Protein AF-A0A0K0E731-F1 (afdb_monomer)

Nearest PDB structures (foldseek):
  6kgq-assembly1_A  TM=8.704E-01  e=3.751E-01  Homo sapiens
  6r1n-assembly1_A-2  TM=6.700E-01  e=9.341E-01  Staphylococcus aureus
  7sqc-assembly1_O1  TM=8.368E-01  e=4.274E+00  Chlamydomonas reinhardtii
  7p3r-assembly1_C  TM=4.321E-01  e=6.102E-01  Vibrio cholerae O1 biovar El Tor str. N16961

Foldseek 3Di:
DPPPPPPPCDPVNVVLVVVVVVLVVVLVVLVVVLVVLVVLLVVLVVVLVVLVVVCVVDVDDDDPVSVVSNVVSVVSNVVSVVVNVVSVVVNVVSVVVVVVSVVD

Radius of gyration: 24.26 Å; Cα contacts (8 Å, |Δi|>4): 41; chains: 1; bounding box: 50×25×79 Å

pLDDT: mean 84.12, std 13.19, range [47.38, 97.75]

Mean predicted aligned error: 11.2 Å

Secondary structure (DSSP, 8-state):
----------HHHHHHHHHHHHHHHHHHHHHHHHHHHHHHHHHHHHHHHHHHHHHHH--SPPPHHHHHHHHHHHHHHHHHHHHHHHHHHHHHHHHHHHHHHHT-

Solvent-accessible surface area (backbone atoms only — not comparable to full-atom values): 5891 Å² total; per-residue (Å²): 131,85,78,76,77,75,73,81,70,49,73,64,54,57,50,50,52,52,50,52,54,51,52,50,52,50,48,52,51,46,50,56,53,42,50,53,43,53,51,52,38,52,52,35,52,50,51,46,51,52,54,54,54,50,55,74,74,41,102,59,83,79,52,73,65,58,52,52,53,45,52,51,33,51,52,49,39,56,52,39,51,55,48,45,52,53,45,52,54,52,49,53,52,52,53,52,53,55,52,58,62,70,78,107

Structure (mmCIF, N/CA/C/O backbone):
data_AF-A0A0K0E731-F1
#
_entry.id   AF-A0A0K0E731-F1
#
loop_
_atom_site.group_PDB
_atom_site.id
_atom_site.type_symbol
_atom_site.label_atom_id
_atom_site.label_alt_id
_atom_site.label_comp_id
_atom_site.label_asym_id
_atom_site.label_entity_id
_atom_site.label_seq_id
_atom_site.pdbx_PDB_ins_code
_atom_site.Cartn_x
_atom_site.Cartn_y
_atom_site.Cartn_z
_atom_site.occupancy
_atom_site.B_iso_or_equiv
_atom_site.auth_seq_id
_atom_site.auth_comp_id
_atom_site.auth_asym_id
_atom_site.auth_atom_id
_atom_site.pdbx_PDB_model_num
ATOM 1 N N . MET A 1 1 ? -8.535 -13.146 52.611 1.00 47.38 1 MET A N 1
ATOM 2 C CA . MET A 1 1 ? -9.315 -13.721 51.493 1.00 47.38 1 MET A CA 1
ATOM 3 C C . MET A 1 1 ? -9.123 -12.833 50.277 1.00 47.38 1 MET A C 1
ATOM 5 O O . MET A 1 1 ? -9.566 -11.693 50.301 1.00 47.38 1 MET A O 1
ATOM 9 N N . ALA A 1 2 ? -8.394 -13.299 49.263 1.00 52.19 2 ALA A N 1
ATOM 10 C CA . ALA A 1 2 ? -8.247 -12.546 48.024 1.00 52.19 2 ALA A CA 1
ATOM 11 C C . ALA A 1 2 ? -9.595 -12.562 47.293 1.00 52.19 2 ALA A C 1
ATOM 13 O O . ALA A 1 2 ? -10.014 -13.596 46.776 1.00 52.19 2 ALA A O 1
ATOM 14 N N . LEU A 1 3 ? -10.300 -11.430 47.296 1.00 48.75 3 LEU A N 1
ATOM 15 C CA . LEU A 1 3 ? -11.432 -11.205 46.407 1.00 48.75 3 LEU A CA 1
ATOM 16 C C . LEU A 1 3 ? -10.881 -11.252 44.983 1.00 48.75 3 LEU A C 1
ATOM 18 O O . LEU A 1 3 ? -10.363 -10.254 44.480 1.00 48.75 3 LEU A O 1
ATOM 22 N N . SER A 1 4 ? -10.947 -12.420 44.341 1.00 53.28 4 SER A N 1
ATOM 23 C CA . SER A 1 4 ? -10.786 -12.484 42.897 1.00 53.28 4 SER A CA 1
ATOM 24 C C . SER A 1 4 ? -11.911 -11.628 42.324 1.00 53.28 4 SER A C 1
ATOM 26 O O . SER A 1 4 ? -13.086 -11.996 42.335 1.00 53.28 4 SER A O 1
ATOM 28 N N . LYS A 1 5 ? -11.579 -10.399 41.923 1.00 49.72 5 LYS A N 1
ATOM 29 C CA . LYS A 1 5 ? -12.464 -9.603 41.086 1.00 49.72 5 LYS A CA 1
ATOM 30 C C . LYS A 1 5 ? -12.569 -10.388 39.789 1.00 49.72 5 LYS A C 1
ATOM 32 O O . LYS A 1 5 ? -11.736 -10.245 38.901 1.00 49.72 5 LYS A O 1
ATOM 37 N N . VAL A 1 6 ? -13.566 -11.263 39.707 1.00 55.66 6 VAL A N 1
ATOM 38 C CA . VAL A 1 6 ? -14.040 -11.795 38.439 1.00 55.66 6 VAL A CA 1
ATOM 39 C C . VAL A 1 6 ? -14.589 -10.577 37.714 1.00 55.66 6 VAL A C 1
ATOM 41 O O . VAL A 1 6 ? -15.739 -10.181 37.904 1.00 55.66 6 VAL A O 1
ATOM 44 N N . TYR A 1 7 ? -13.719 -9.897 36.969 1.00 57.78 7 TYR A N 1
ATOM 45 C CA . TYR A 1 7 ? -14.133 -8.870 36.037 1.00 57.78 7 TYR A CA 1
ATOM 46 C C . TYR A 1 7 ? -15.099 -9.571 35.090 1.00 57.78 7 TYR A C 1
ATOM 48 O O . TYR A 1 7 ? -14.682 -10.396 34.279 1.00 57.78 7 TYR A O 1
ATOM 56 N N . LYS A 1 8 ? -16.401 -9.314 35.252 1.00 57.19 8 LYS A N 1
ATOM 57 C CA . LYS A 1 8 ? -17.416 -9.740 34.293 1.00 57.19 8 LYS A CA 1
ATOM 58 C C . LYS A 1 8 ? -17.097 -9.019 32.989 1.00 57.19 8 LYS A C 1
ATOM 60 O O . LYS A 1 8 ? -17.564 -7.909 32.754 1.00 57.19 8 LYS A O 1
ATOM 65 N N . THR A 1 9 ? -16.244 -9.613 32.166 1.00 64.50 9 THR A N 1
ATOM 66 C CA . THR A 1 9 ? -16.057 -9.164 30.798 1.00 64.50 9 THR A CA 1
ATOM 67 C C . THR A 1 9 ? -17.360 -9.478 30.081 1.00 64.50 9 THR A C 1
ATOM 69 O O . THR A 1 9 ? -17.806 -10.624 30.026 1.00 64.50 9 THR A O 1
ATOM 72 N N . SER A 1 10 ? -18.045 -8.447 29.592 1.00 75.00 10 SER A N 1
ATOM 73 C CA . SER A 1 10 ? -19.202 -8.689 28.738 1.00 75.00 10 SER A CA 1
ATOM 74 C C . SER A 1 10 ? -18.713 -9.392 27.462 1.00 75.00 10 SER A C 1
ATOM 76 O O . SER A 1 10 ? -17.611 -9.092 26.986 1.00 75.00 10 SER A O 1
ATOM 78 N N . PRO A 1 11 ? -19.500 -10.299 26.858 1.00 77.56 11 PRO A N 1
ATOM 79 C CA . PRO A 1 11 ? -19.179 -10.864 25.545 1.00 77.56 11 PRO A CA 1
ATOM 80 C C . PRO A 1 11 ? -18.834 -9.781 24.5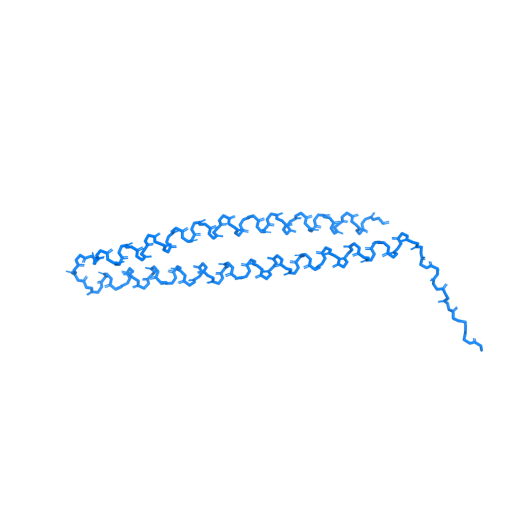08 1.00 77.56 11 PRO A C 1
ATOM 82 O O . PRO A 1 11 ? -17.966 -9.978 23.658 1.00 77.56 11 PRO A O 1
ATOM 85 N N . ASN A 1 12 ? -19.441 -8.596 24.647 1.00 81.88 12 ASN A N 1
ATOM 86 C CA . ASN A 1 12 ? -19.157 -7.414 23.838 1.00 81.88 12 ASN A CA 1
ATOM 87 C C . ASN A 1 12 ? -17.725 -6.895 24.030 1.00 81.88 12 ASN A C 1
ATOM 89 O O . ASN A 1 12 ? -17.066 -6.572 23.046 1.00 81.88 12 ASN A O 1
ATOM 93 N N . PHE A 1 13 ? -17.215 -6.847 25.264 1.00 84.75 13 PHE A N 1
ATOM 94 C CA . PHE A 1 13 ? -15.836 -6.432 25.538 1.00 84.75 13 PHE A CA 1
ATOM 95 C C . PHE A 1 13 ? -14.820 -7.402 24.924 1.00 84.75 13 PHE A C 1
ATOM 97 O O . PHE A 1 13 ? -13.884 -6.976 24.251 1.00 84.75 13 PHE A O 1
ATOM 104 N N . VAL A 1 14 ? -15.038 -8.714 25.079 1.00 88.06 14 VAL A N 1
ATOM 105 C CA . VAL A 1 14 ? -14.161 -9.736 24.480 1.00 88.06 14 VAL A CA 1
ATOM 106 C C . VAL A 1 14 ? -14.189 -9.655 22.95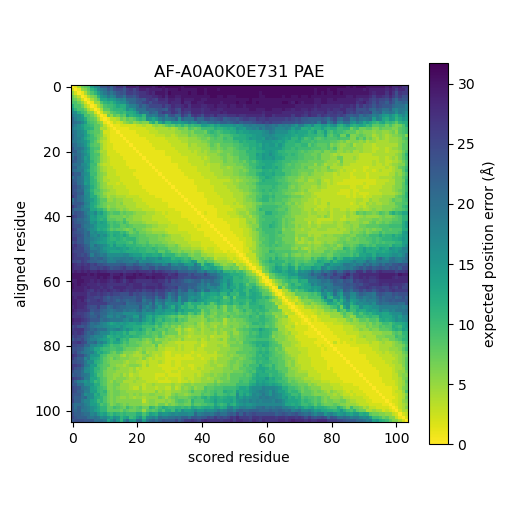1 1.00 88.06 14 VAL A C 1
ATOM 108 O O . VAL A 1 14 ? -13.139 -9.744 22.313 1.00 88.06 14 VAL A O 1
ATOM 111 N N . LYS A 1 15 ? -15.370 -9.449 22.352 1.00 88.94 15 LYS A N 1
ATOM 112 C CA . LYS A 1 15 ? -15.515 -9.258 20.902 1.00 88.94 15 LYS A CA 1
ATOM 113 C C . LYS A 1 15 ? -14.756 -8.015 20.417 1.00 88.94 15 LYS A C 1
ATOM 115 O O . LYS A 1 15 ? -13.990 -8.137 19.466 1.00 88.94 15 LYS A O 1
ATOM 120 N N . LYS A 1 16 ? -14.885 -6.875 21.111 1.00 86.94 16 LYS A N 1
ATOM 121 C CA . LYS A 1 16 ? -14.143 -5.635 20.808 1.00 86.94 16 LYS A CA 1
ATOM 122 C C . LYS A 1 16 ? -12.627 -5.839 20.875 1.00 86.94 16 LYS A C 1
ATOM 124 O O . LYS A 1 16 ? -11.918 -5.415 19.971 1.00 86.94 16 LYS A O 1
ATOM 129 N N . ILE A 1 17 ? -12.119 -6.523 21.905 1.00 89.19 17 ILE A N 1
ATOM 130 C CA . ILE A 1 17 ? -10.681 -6.829 22.008 1.00 89.19 17 ILE A CA 1
ATOM 131 C C . ILE A 1 17 ? -10.212 -7.655 20.808 1.00 89.19 17 ILE A C 1
ATOM 133 O O . ILE A 1 17 ? -9.184 -7.338 20.215 1.00 89.19 17 ILE A O 1
ATOM 137 N N . LYS A 1 18 ? -10.957 -8.701 20.429 1.00 91.44 18 LYS A N 1
ATOM 138 C CA . LYS A 1 18 ? -10.604 -9.531 19.268 1.00 91.44 18 LYS A CA 1
ATOM 139 C C . LYS A 1 18 ? -10.564 -8.712 17.978 1.00 91.44 18 LYS A C 1
ATOM 141 O O . LYS A 1 18 ? -9.631 -8.868 17.199 1.00 91.44 18 LYS A O 1
ATOM 146 N N . GLU A 1 19 ? -11.538 -7.831 17.777 1.00 91.19 19 GLU A N 1
ATOM 147 C CA . GLU A 1 19 ? -11.598 -6.945 16.613 1.00 91.19 19 GLU A CA 1
ATOM 148 C C . GLU A 1 19 ? -10.421 -5.959 16.575 1.00 91.19 19 GLU A C 1
ATOM 150 O O . GLU A 1 19 ? -9.759 -5.839 15.547 1.00 91.19 19 GLU A O 1
ATOM 155 N N . LEU A 1 20 ? -10.083 -5.335 17.709 1.00 92.19 20 LEU A N 1
ATOM 156 C CA . LEU A 1 20 ? -8.914 -4.458 17.826 1.00 92.19 20 LEU A CA 1
ATOM 157 C C . LEU A 1 20 ? -7.608 -5.195 17.505 1.00 92.19 20 LEU A C 1
ATOM 159 O O . LEU A 1 20 ? -6.770 -4.662 16.785 1.00 92.19 20 LEU A O 1
ATOM 163 N N . ILE A 1 21 ? -7.441 -6.426 17.999 1.00 93.50 21 ILE A N 1
ATOM 164 C CA . ILE A 1 21 ? -6.258 -7.249 17.706 1.00 93.50 21 ILE A CA 1
ATOM 165 C C . ILE A 1 21 ? -6.169 -7.568 16.209 1.00 93.50 21 ILE A C 1
ATOM 167 O O . ILE A 1 21 ? -5.077 -7.532 15.645 1.00 93.50 21 ILE A O 1
ATOM 171 N N . LEU A 1 22 ? -7.290 -7.896 15.560 1.00 94.81 22 LEU A N 1
ATOM 172 C CA . LEU A 1 22 ? -7.316 -8.187 14.125 1.00 94.81 22 LEU A CA 1
ATOM 173 C C . LEU A 1 22 ? -6.953 -6.952 13.294 1.00 94.81 22 LEU A C 1
ATOM 175 O O . LEU A 1 22 ? -6.083 -7.048 12.431 1.00 94.81 22 LEU A O 1
ATOM 179 N N . LEU A 1 23 ? -7.549 -5.798 13.599 1.00 94.62 23 LEU A N 1
ATOM 180 C CA . LEU A 1 23 ? -7.242 -4.535 12.923 1.00 94.62 23 LEU A CA 1
ATOM 181 C C . LEU A 1 23 ? -5.785 -4.117 13.116 1.00 94.62 23 LEU A C 1
ATOM 183 O O . LEU A 1 23 ? -5.157 -3.629 12.182 1.00 94.62 23 LEU A O 1
ATOM 187 N N . GLU A 1 24 ? -5.229 -4.321 14.308 1.00 94.62 24 GLU A N 1
ATOM 188 C CA . GLU A 1 24 ? -3.833 -3.997 14.595 1.00 94.62 24 GLU A CA 1
ATOM 189 C C . GLU A 1 24 ? -2.863 -4.913 13.835 1.00 94.62 24 GLU A C 1
ATOM 191 O O . GLU A 1 24 ? -1.868 -4.445 13.281 1.00 94.62 24 GLU A O 1
ATOM 196 N N . LYS A 1 25 ? -3.180 -6.210 13.732 1.00 95.94 25 LYS A N 1
ATOM 197 C CA . LYS A 1 25 ? -2.415 -7.148 12.897 1.00 95.94 25 LYS A CA 1
ATOM 198 C C . LYS A 1 25 ? -2.468 -6.763 11.422 1.00 95.94 25 LYS A C 1
ATOM 200 O O . LYS A 1 25 ? -1.432 -6.770 10.761 1.00 95.94 25 LYS A O 1
ATOM 205 N N . GLU A 1 26 ? -3.647 -6.408 10.915 1.00 96.12 26 GLU A N 1
ATOM 206 C CA . GLU A 1 26 ? -3.795 -5.936 9.537 1.00 96.12 26 GLU A CA 1
ATOM 207 C C . GLU A 1 26 ? -3.005 -4.638 9.313 1.00 96.12 26 GLU A C 1
ATOM 209 O O . GLU A 1 26 ? -2.247 -4.544 8.350 1.00 96.12 26 GLU A O 1
ATOM 214 N N . ARG A 1 27 ? -3.094 -3.673 10.239 1.00 95.56 27 ARG A N 1
ATOM 215 C CA . ARG A 1 27 ? -2.326 -2.420 10.205 1.00 95.56 27 ARG A CA 1
ATOM 216 C C . ARG A 1 27 ? -0.830 -2.686 10.080 1.00 95.56 27 ARG A C 1
ATOM 218 O O . ARG A 1 27 ? -0.190 -2.110 9.207 1.00 95.56 27 ARG A O 1
ATOM 225 N N . GLN A 1 28 ? -0.281 -3.557 10.926 1.00 97.12 28 GLN A N 1
ATOM 226 C CA . GLN A 1 28 ? 1.143 -3.877 10.890 1.00 97.12 28 GLN A CA 1
ATOM 227 C C . GLN A 1 28 ? 1.529 -4.601 9.596 1.00 97.12 28 GLN A C 1
ATOM 229 O O . GLN A 1 28 ? 2.569 -4.296 9.019 1.00 97.12 28 GLN A O 1
ATOM 234 N N . SER A 1 29 ? 0.684 -5.512 9.106 1.00 97.75 29 SER A N 1
ATOM 235 C CA . SER A 1 29 ? 0.909 -6.189 7.825 1.00 97.75 29 SER A CA 1
ATOM 236 C C . SER A 1 29 ? 0.993 -5.197 6.665 1.00 97.75 29 SER A C 1
ATOM 238 O O . SER A 1 29 ? 1.884 -5.317 5.831 1.00 97.75 29 SER A O 1
ATOM 240 N N . LEU A 1 30 ? 0.099 -4.206 6.623 1.00 97.69 30 LEU A N 1
ATOM 241 C CA . LEU A 1 30 ? 0.103 -3.174 5.585 1.00 97.69 30 LEU A CA 1
ATOM 242 C C . LEU A 1 30 ? 1.307 -2.243 5.675 1.00 97.69 30 LEU A C 1
ATOM 244 O O . LEU A 1 30 ? 1.823 -1.837 4.641 1.00 97.69 30 LEU A O 1
ATOM 248 N N . ILE A 1 31 ? 1.749 -1.903 6.889 1.00 97.38 31 ILE A N 1
ATOM 249 C CA . ILE A 1 31 ? 2.975 -1.121 7.092 1.00 97.38 31 ILE A CA 1
ATOM 250 C C . ILE A 1 31 ? 4.177 -1.898 6.554 1.00 97.38 31 ILE A C 1
ATOM 252 O O . ILE A 1 31 ? 4.935 -1.355 5.761 1.00 97.38 31 ILE A O 1
ATOM 256 N N . ASN A 1 32 ? 4.300 -3.181 6.903 1.00 97.56 32 ASN A N 1
ATOM 257 C CA . ASN A 1 32 ? 5.394 -4.019 6.417 1.00 97.56 32 ASN A CA 1
ATOM 258 C C . ASN A 1 32 ? 5.385 -4.133 4.882 1.00 97.56 32 ASN A C 1
ATOM 260 O O . ASN A 1 32 ? 6.434 -4.053 4.252 1.00 97.56 32 ASN A O 1
ATOM 264 N N . GLU A 1 33 ? 4.206 -4.312 4.276 1.00 96.81 33 GLU A N 1
ATOM 265 C CA . GLU A 1 33 ? 4.063 -4.351 2.816 1.00 96.81 33 GLU A CA 1
ATOM 266 C C . GLU A 1 33 ? 4.469 -3.011 2.186 1.00 96.81 33 GLU A C 1
ATOM 268 O O . GLU A 1 33 ? 5.233 -2.988 1.223 1.00 96.81 33 GLU A O 1
ATOM 273 N N . LEU A 1 34 ? 4.022 -1.889 2.760 1.00 97.31 34 LEU A N 1
ATOM 274 C CA . LEU A 1 34 ? 4.370 -0.550 2.288 1.00 97.31 34 LEU A CA 1
ATOM 275 C C . LEU A 1 34 ? 5.880 -0.298 2.361 1.00 97.31 34 LEU A C 1
ATOM 277 O O . LEU A 1 34 ? 6.455 0.202 1.397 1.00 97.31 34 LEU A O 1
ATOM 281 N N . ASP A 1 35 ? 6.528 -0.681 3.460 1.00 96.31 35 ASP A N 1
ATOM 282 C CA . ASP A 1 35 ? 7.973 -0.531 3.635 1.00 96.31 35 ASP A CA 1
ATOM 283 C C . ASP A 1 35 ? 8.755 -1.309 2.566 1.00 96.31 35 ASP A C 1
ATOM 285 O O . ASP A 1 35 ? 9.704 -0.774 1.992 1.00 96.31 35 ASP A O 1
ATOM 289 N N . ILE A 1 36 ? 8.326 -2.532 2.229 1.00 94.38 36 ILE A N 1
ATOM 290 C CA . ILE A 1 36 ? 8.935 -3.333 1.153 1.00 94.38 36 ILE A CA 1
ATOM 291 C C . ILE A 1 36 ? 8.853 -2.593 -0.186 1.00 94.38 36 ILE A C 1
ATOM 293 O O . ILE A 1 36 ? 9.859 -2.489 -0.894 1.00 94.38 36 ILE A O 1
ATOM 297 N N . TYR A 1 37 ? 7.683 -2.045 -0.529 1.00 93.25 37 TYR A N 1
ATOM 298 C CA . TYR A 1 37 ? 7.526 -1.281 -1.766 1.00 93.25 37 TYR A CA 1
ATOM 299 C C . TYR A 1 37 ? 8.375 -0.010 -1.763 1.00 93.25 37 TYR A C 1
ATOM 301 O O . TYR A 1 37 ? 9.026 0.277 -2.763 1.00 93.25 37 TYR A O 1
ATOM 309 N N . LEU A 1 38 ? 8.437 0.731 -0.655 1.00 94.69 38 LEU A N 1
ATOM 310 C CA . LEU A 1 38 ? 9.260 1.939 -0.554 1.00 94.69 38 LEU A CA 1
ATOM 311 C C . LEU A 1 38 ? 10.759 1.641 -0.692 1.00 94.69 38 LEU A C 1
ATOM 313 O O . LEU A 1 38 ? 11.472 2.404 -1.346 1.00 94.69 38 LEU A O 1
ATOM 317 N N . ILE A 1 39 ? 11.237 0.531 -0.124 1.00 94.12 39 ILE A N 1
ATOM 318 C CA . ILE A 1 39 ? 12.621 0.072 -0.296 1.00 94.12 39 ILE A CA 1
ATOM 319 C C . ILE A 1 39 ? 12.883 -0.273 -1.763 1.00 94.12 39 ILE A C 1
ATOM 321 O O . ILE A 1 39 ? 13.833 0.247 -2.347 1.00 94.12 39 ILE A O 1
ATOM 325 N N . GLY A 1 40 ? 12.009 -1.074 -2.382 1.00 90.75 40 GLY A N 1
ATOM 326 C CA . GLY A 1 40 ? 12.137 -1.431 -3.794 1.00 90.75 40 GLY A CA 1
ATOM 327 C C . GLY A 1 40 ? 12.139 -0.201 -4.705 1.00 90.75 40 GLY A C 1
ATOM 328 O O . GLY A 1 40 ? 12.985 -0.079 -5.586 1.00 90.75 40 GLY A O 1
ATOM 329 N N . LEU A 1 41 ? 11.235 0.754 -4.462 1.00 92.88 41 LEU A N 1
ATOM 330 C CA . LEU A 1 41 ? 11.167 2.019 -5.198 1.00 92.88 41 LEU A CA 1
ATOM 331 C C . LEU A 1 41 ? 12.466 2.815 -5.077 1.00 92.88 41 LEU A C 1
ATOM 333 O O . LEU A 1 41 ? 12.993 3.298 -6.080 1.00 92.88 41 LEU A O 1
ATOM 337 N N . LYS A 1 42 ? 12.999 2.932 -3.857 1.00 91.62 42 LYS A N 1
ATOM 338 C CA . LYS A 1 42 ? 14.271 3.610 -3.602 1.00 91.62 42 LYS A CA 1
ATOM 339 C C . LYS A 1 42 ? 15.412 2.958 -4.385 1.00 91.62 42 LYS A C 1
ATOM 341 O O . LYS A 1 42 ? 16.218 3.673 -4.980 1.00 91.62 42 LYS A O 1
ATOM 346 N N . ASP A 1 43 ? 15.470 1.630 -4.406 1.00 90.19 43 ASP A N 1
ATOM 347 C CA . ASP A 1 43 ? 16.508 0.884 -5.117 1.00 90.19 43 ASP A CA 1
ATOM 348 C C . ASP A 1 43 ? 16.402 1.044 -6.636 1.00 90.19 43 ASP A C 1
ATOM 350 O O . ASP A 1 43 ? 17.406 1.342 -7.286 1.00 90.19 43 ASP A O 1
ATOM 354 N N . SER A 1 44 ? 15.194 0.957 -7.198 1.00 87.81 44 SER A N 1
ATOM 355 C CA . SER A 1 44 ? 14.963 1.202 -8.626 1.00 87.81 44 SER A CA 1
ATOM 356 C C . SER A 1 44 ? 15.308 2.631 -9.036 1.00 87.81 44 SER A C 1
ATOM 358 O O . SER A 1 44 ? 15.953 2.840 -10.062 1.00 87.81 44 SER A O 1
ATOM 360 N N . MET A 1 45 ? 14.932 3.631 -8.232 1.00 87.50 45 MET A N 1
ATOM 361 C CA . MET A 1 45 ? 15.283 5.026 -8.508 1.00 87.50 45 MET A CA 1
ATOM 362 C C . MET A 1 45 ? 16.793 5.258 -8.438 1.00 87.50 45 MET A C 1
ATOM 364 O O . MET A 1 45 ? 17.336 5.948 -9.299 1.00 87.50 45 MET A O 1
ATOM 368 N N . ARG A 1 46 ? 17.484 4.659 -7.460 1.00 88.31 46 ARG A N 1
ATOM 369 C CA . ARG A 1 46 ? 18.950 4.709 -7.381 1.00 88.31 46 ARG A CA 1
ATOM 370 C C . ARG A 1 46 ? 19.587 4.139 -8.647 1.00 88.31 46 ARG A C 1
ATOM 372 O O . ARG A 1 46 ? 20.452 4.796 -9.213 1.00 88.31 46 ARG A O 1
ATOM 379 N N . HIS A 1 47 ? 19.125 2.984 -9.121 1.00 84.81 47 HIS A N 1
ATOM 380 C CA . HIS A 1 47 ? 19.664 2.377 -10.335 1.00 84.81 47 HIS A CA 1
ATOM 381 C C . HIS A 1 47 ? 19.444 3.254 -11.577 1.00 84.81 47 HIS A C 1
ATOM 383 O O . HIS A 1 47 ? 20.343 3.410 -12.397 1.00 84.81 47 HIS A O 1
ATOM 389 N N . VAL A 1 48 ? 18.277 3.897 -11.703 1.00 85.62 48 VAL A N 1
ATOM 390 C CA . VAL A 1 48 ? 18.032 4.863 -12.789 1.00 85.62 48 VAL A CA 1
ATOM 391 C C . VAL A 1 48 ? 19.000 6.044 -12.706 1.00 85.62 48 VAL A C 1
ATOM 393 O O . VAL A 1 48 ? 19.544 6.449 -13.728 1.00 85.62 48 VAL A O 1
ATOM 396 N N . VAL A 1 49 ? 19.252 6.582 -11.509 1.00 86.12 49 VAL A N 1
ATOM 397 C CA . VAL A 1 49 ? 20.221 7.674 -11.318 1.00 86.12 49 VAL A CA 1
ATOM 398 C C . VAL A 1 49 ? 21.643 7.232 -11.672 1.00 86.12 49 VAL A C 1
ATOM 400 O O . VAL A 1 49 ? 22.355 7.985 -12.328 1.00 86.12 49 VAL A O 1
ATOM 403 N N . GLU A 1 50 ? 22.051 6.022 -11.286 1.00 86.06 50 GLU A N 1
ATOM 404 C CA . GLU A 1 50 ? 23.357 5.449 -11.641 1.00 86.06 50 GLU A CA 1
ATOM 405 C C . GLU A 1 50 ? 23.513 5.303 -13.161 1.00 86.06 50 GLU A C 1
ATOM 407 O O . GLU A 1 50 ? 24.521 5.742 -13.714 1.00 86.06 50 GLU A O 1
ATOM 412 N N . LEU A 1 51 ? 22.492 4.781 -13.850 1.00 82.69 51 LEU A N 1
ATOM 413 C CA . LEU A 1 51 ? 22.481 4.680 -15.313 1.00 82.69 51 LEU A CA 1
ATOM 414 C C . LEU A 1 51 ? 22.564 6.054 -15.991 1.00 82.69 51 LEU A C 1
ATOM 416 O O . LEU A 1 51 ? 23.260 6.213 -16.990 1.00 82.69 51 LEU A O 1
ATOM 420 N N . GLU A 1 52 ? 21.856 7.062 -15.479 1.00 81.31 52 GLU A N 1
ATOM 421 C CA . GLU A 1 52 ? 21.925 8.418 -16.036 1.00 81.31 52 GLU A CA 1
ATOM 422 C C . GLU A 1 52 ? 23.278 9.092 -15.755 1.00 81.31 52 GLU A C 1
ATOM 424 O O . GLU A 1 52 ? 23.798 9.801 -16.616 1.00 81.31 52 GLU A O 1
ATOM 429 N N . ALA A 1 53 ? 23.889 8.840 -14.594 1.00 83.75 53 ALA A N 1
ATOM 430 C CA . ALA A 1 53 ? 25.220 9.344 -14.267 1.00 83.75 53 ALA A CA 1
ATOM 431 C C . ALA A 1 53 ? 26.312 8.720 -15.151 1.00 83.75 53 ALA A C 1
ATOM 433 O O . ALA A 1 53 ? 27.224 9.428 -15.579 1.00 83.75 53 ALA A O 1
ATOM 434 N N . GLU A 1 54 ? 26.217 7.425 -15.461 1.00 78.81 54 GLU A N 1
ATOM 435 C CA . GLU A 1 54 ? 27.174 6.753 -16.345 1.00 78.81 54 GLU A CA 1
ATOM 436 C C . GLU A 1 54 ? 27.086 7.288 -17.783 1.00 78.81 54 GLU A C 1
ATOM 438 O O . GLU A 1 54 ? 28.108 7.608 -18.393 1.00 78.81 54 GLU A O 1
ATOM 443 N N . LYS A 1 55 ? 25.869 7.543 -18.285 1.00 72.56 55 LYS A N 1
ATOM 444 C CA . LYS A 1 55 ? 25.663 8.204 -19.588 1.00 72.56 55 LYS A CA 1
ATOM 445 C C . LYS A 1 55 ? 26.287 9.597 -19.671 1.00 72.56 55 LYS A C 1
ATOM 447 O O . LYS A 1 55 ? 26.689 10.014 -20.751 1.00 72.56 55 LYS A O 1
ATOM 452 N N . MET A 1 56 ? 26.381 10.333 -18.560 1.00 73.00 56 MET A N 1
ATOM 453 C CA . MET A 1 56 ? 27.074 11.630 -18.545 1.00 73.00 56 MET A CA 1
ATOM 454 C C . MET A 1 56 ? 28.601 11.496 -18.645 1.00 73.00 56 MET A C 1
ATOM 456 O O . MET A 1 56 ? 29.266 12.450 -19.045 1.00 73.00 56 MET A O 1
ATOM 460 N N . ARG A 1 57 ? 29.174 10.346 -18.270 1.00 73.12 57 ARG A N 1
ATOM 461 C CA . ARG A 1 57 ? 30.627 10.099 -18.306 1.00 73.12 57 ARG A CA 1
ATOM 462 C C . ARG A 1 57 ? 31.099 9.556 -19.648 1.00 73.12 57 ARG A C 1
ATOM 464 O O . ARG A 1 57 ? 32.244 9.781 -20.033 1.00 73.12 57 ARG A O 1
ATOM 471 N N . VAL A 1 58 ? 30.225 8.846 -20.352 1.00 69.88 58 VAL A N 1
ATOM 472 C CA . VAL A 1 58 ? 30.560 8.081 -21.548 1.00 69.88 58 VAL A CA 1
ATOM 473 C C . VAL A 1 58 ? 29.778 8.655 -22.733 1.00 69.88 58 VAL A C 1
ATOM 475 O O . VAL A 1 58 ? 28.564 8.513 -22.809 1.00 69.88 58 VAL A O 1
ATOM 478 N N . CYS A 1 59 ? 30.461 9.302 -23.686 1.00 64.25 59 CYS A N 1
ATOM 479 C CA . CYS A 1 59 ? 29.839 9.845 -24.906 1.00 64.25 59 CYS A CA 1
ATOM 480 C C . CYS A 1 59 ? 29.567 8.735 -25.945 1.00 64.25 59 CYS A C 1
ATOM 482 O O . CYS A 1 59 ? 29.987 8.820 -27.097 1.00 64.25 59 CYS A O 1
ATOM 484 N N . TRP A 1 60 ? 28.910 7.656 -25.519 1.00 64.19 60 TRP A N 1
ATOM 485 C CA . TRP A 1 60 ? 28.419 6.595 -26.392 1.00 64.19 60 TRP A CA 1
ATOM 486 C C . TRP A 1 60 ? 26.893 6.529 -26.278 1.00 64.19 60 TRP A C 1
ATOM 488 O O . TRP A 1 60 ? 26.349 6.741 -25.193 1.00 64.19 60 TRP A O 1
ATOM 498 N N . PRO A 1 61 ? 26.167 6.272 -27.381 1.00 66.31 61 PRO A N 1
ATOM 499 C CA . PRO A 1 61 ? 24.733 6.041 -27.298 1.00 66.31 61 PRO A CA 1
ATOM 500 C C . PRO A 1 61 ? 24.459 4.878 -26.331 1.00 66.31 61 PRO A C 1
ATOM 502 O O . PRO A 1 61 ? 25.188 3.885 -26.374 1.00 66.31 61 PRO A O 1
ATOM 505 N N . PRO A 1 62 ? 23.413 4.969 -25.489 1.00 65.25 62 PRO A N 1
ATOM 506 C CA . PRO A 1 62 ? 23.112 3.919 -24.527 1.00 65.25 62 PRO A CA 1
ATOM 507 C C . PRO A 1 62 ? 22.889 2.598 -25.255 1.00 65.25 62 PRO A C 1
ATOM 509 O O . PRO A 1 62 ? 22.127 2.552 -26.237 1.00 65.25 62 PRO A O 1
ATOM 512 N N . LEU A 1 63 ? 23.541 1.542 -24.759 1.00 67.81 63 LEU A N 1
ATOM 513 C CA . LEU A 1 63 ? 23.337 0.180 -25.241 1.00 67.81 63 LEU A CA 1
ATOM 514 C C . LEU A 1 63 ? 21.844 -0.166 -25.138 1.00 67.81 63 LEU A C 1
ATOM 516 O O . LEU A 1 63 ? 21.133 0.313 -24.251 1.00 67.81 63 LEU A O 1
ATOM 520 N N . LEU A 1 64 ? 21.344 -0.988 -26.063 1.00 70.19 64 LEU A N 1
ATOM 521 C CA . LEU A 1 64 ? 19.931 -1.387 -26.089 1.00 70.19 64 LEU A CA 1
ATOM 522 C C . LEU A 1 64 ? 19.490 -1.994 -24.739 1.00 70.19 64 LEU A C 1
ATOM 524 O O . LEU A 1 64 ? 18.375 -1.755 -24.281 1.00 70.19 64 LEU A O 1
ATOM 528 N N . GLU A 1 65 ? 20.410 -2.701 -24.077 1.00 72.00 65 GLU A N 1
ATOM 529 C CA . GLU A 1 65 ? 20.243 -3.277 -22.741 1.00 72.00 65 GLU A CA 1
ATOM 530 C C . GLU A 1 65 ? 20.005 -2.209 -21.661 1.00 72.00 65 GLU A C 1
ATOM 532 O O . GLU A 1 65 ? 19.076 -2.344 -20.868 1.00 72.00 65 GLU A O 1
ATOM 537 N N . GLU A 1 66 ? 20.756 -1.100 -21.663 1.00 73.50 66 GLU A N 1
ATOM 538 C CA . GLU A 1 66 ? 20.581 -0.003 -20.695 1.00 73.50 66 GLU A CA 1
ATOM 539 C C . GLU A 1 66 ? 19.212 0.673 -20.818 1.00 73.50 66 GLU A C 1
ATOM 541 O O . GLU A 1 66 ? 18.629 1.092 -19.814 1.00 73.50 66 GLU A O 1
ATOM 546 N N . ARG A 1 67 ? 18.676 0.784 -22.043 1.00 73.44 67 ARG A N 1
ATOM 547 C CA . ARG A 1 67 ? 17.307 1.289 -22.247 1.00 73.44 67 ARG A CA 1
ATOM 548 C C . ARG A 1 67 ? 16.285 0.328 -21.655 1.00 73.44 67 ARG A C 1
ATOM 550 O O . ARG A 1 67 ? 15.405 0.777 -20.931 1.00 73.44 67 ARG A O 1
ATOM 557 N N . GLY A 1 68 ? 16.461 -0.975 -21.883 1.00 80.25 68 GLY A N 1
ATOM 558 C CA . GLY A 1 68 ? 15.612 -2.010 -21.294 1.00 80.25 68 GLY A CA 1
ATOM 559 C C . GLY A 1 68 ? 15.586 -1.942 -19.765 1.00 80.25 68 GLY A C 1
ATOM 560 O O . GLY A 1 68 ? 14.509 -1.914 -19.170 1.00 80.25 68 GLY A O 1
ATOM 561 N N . TYR A 1 69 ? 16.751 -1.824 -19.117 1.00 80.19 69 TYR A N 1
ATOM 562 C CA . TYR A 1 69 ? 16.824 -1.664 -17.659 1.00 80.19 69 TYR A CA 1
ATOM 563 C C . TYR A 1 69 ? 16.153 -0.379 -17.173 1.00 80.19 69 TYR A C 1
ATOM 565 O O . TYR A 1 69 ? 15.439 -0.402 -16.166 1.00 80.19 69 TYR A O 1
ATOM 573 N N . LYS A 1 70 ? 16.345 0.744 -17.875 1.00 79.50 70 LYS A N 1
ATOM 574 C CA . LYS A 1 70 ? 15.681 2.007 -17.532 1.00 79.50 70 LYS A CA 1
ATOM 575 C C . LYS A 1 70 ? 14.158 1.876 -17.611 1.00 79.50 70 LYS A C 1
ATOM 577 O O . LYS A 1 70 ? 13.476 2.253 -16.660 1.00 79.50 70 LYS A O 1
ATOM 582 N N . ASP A 1 71 ? 13.632 1.300 -18.688 1.00 85.31 71 ASP A N 1
ATOM 583 C CA . ASP A 1 71 ? 12.188 1.152 -18.898 1.00 85.31 71 ASP A CA 1
ATOM 584 C C . ASP A 1 71 ? 11.550 0.212 -17.864 1.00 85.31 71 ASP A C 1
ATOM 586 O O . ASP A 1 71 ? 10.485 0.519 -17.319 1.00 85.31 71 ASP A O 1
ATOM 590 N N . ILE A 1 72 ? 12.227 -0.890 -17.514 1.00 86.38 72 ILE A N 1
ATOM 591 C CA . ILE A 1 72 ? 11.787 -1.807 -16.451 1.00 86.38 72 ILE A CA 1
ATOM 592 C C . ILE A 1 72 ? 11.733 -1.084 -15.102 1.00 86.38 72 ILE A C 1
ATOM 594 O O . ILE A 1 72 ? 10.730 -1.189 -14.396 1.00 86.38 72 ILE A O 1
ATOM 598 N N . ASN A 1 73 ? 12.767 -0.316 -14.746 1.00 85.06 73 ASN A N 1
ATOM 599 C CA . ASN A 1 73 ? 12.802 0.394 -13.465 1.00 85.06 73 ASN A CA 1
ATOM 600 C C . ASN A 1 73 ? 11.770 1.523 -13.386 1.00 85.06 73 ASN A C 1
ATOM 602 O O . ASN A 1 73 ? 11.160 1.709 -12.336 1.00 85.06 73 ASN A O 1
ATOM 606 N N . ILE A 1 74 ? 11.528 2.247 -14.484 1.00 86.12 74 ILE A N 1
ATOM 607 C CA . ILE A 1 74 ? 10.460 3.256 -14.551 1.00 86.12 74 ILE A CA 1
ATOM 608 C C . ILE A 1 74 ? 9.092 2.588 -14.392 1.00 86.12 74 ILE A C 1
ATOM 610 O O . ILE A 1 74 ? 8.265 3.055 -13.611 1.00 86.12 74 ILE A O 1
ATOM 614 N N . THR A 1 75 ? 8.860 1.473 -15.086 1.00 90.06 75 THR A N 1
ATOM 615 C CA . THR A 1 75 ? 7.601 0.719 -14.996 1.00 90.06 75 THR A CA 1
ATOM 616 C C . THR A 1 75 ? 7.375 0.194 -13.581 1.00 90.06 75 THR A C 1
ATOM 618 O O .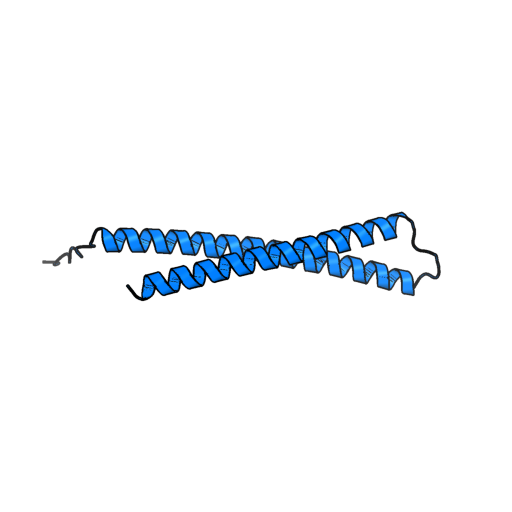 THR A 1 75 ? 6.295 0.378 -13.012 1.00 90.06 75 THR A O 1
ATOM 621 N N . PHE A 1 76 ? 8.409 -0.396 -12.976 1.00 87.75 76 PHE A N 1
ATOM 622 C CA . PHE A 1 76 ? 8.375 -0.822 -11.583 1.00 87.75 76 PHE A CA 1
ATOM 623 C C . PHE A 1 76 ? 8.067 0.361 -10.663 1.00 87.75 76 PHE A C 1
ATOM 625 O O . PHE A 1 76 ? 7.160 0.252 -9.840 1.00 87.75 76 PHE A O 1
ATOM 632 N N . ALA A 1 77 ? 8.720 1.512 -10.856 1.00 88.25 77 ALA A N 1
ATOM 633 C CA . ALA A 1 77 ? 8.487 2.701 -10.046 1.00 88.25 77 ALA A CA 1
ATOM 634 C C . ALA A 1 77 ? 7.029 3.180 -10.109 1.00 88.25 77 ALA A C 1
ATOM 636 O O . ALA A 1 77 ? 6.391 3.372 -9.076 1.00 88.25 77 ALA A O 1
ATOM 637 N N . LEU A 1 78 ? 6.465 3.305 -11.311 1.00 90.00 78 LEU A N 1
ATOM 638 C CA . LEU A 1 78 ? 5.070 3.715 -11.504 1.00 90.00 78 LEU A CA 1
ATOM 639 C C . LEU A 1 78 ? 4.080 2.727 -10.867 1.00 90.00 78 LEU A C 1
ATOM 641 O O . LEU A 1 78 ? 3.135 3.134 -10.181 1.00 90.00 78 LEU A O 1
ATOM 645 N N . SER A 1 79 ? 4.312 1.425 -11.050 1.00 92.06 79 SER A N 1
ATOM 646 C CA . SER A 1 79 ? 3.474 0.384 -10.445 1.00 92.06 79 SER A CA 1
ATOM 647 C C . SER A 1 79 ? 3.586 0.371 -8.916 1.00 92.06 79 SER A C 1
ATOM 649 O O . SER A 1 79 ? 2.577 0.261 -8.217 1.00 92.06 79 SER A O 1
ATOM 651 N N . GLY A 1 80 ? 4.794 0.578 -8.388 1.00 92.25 80 GLY A N 1
ATOM 652 C CA . GLY A 1 80 ? 5.060 0.657 -6.961 1.00 92.25 80 GLY A CA 1
ATOM 653 C C . GLY A 1 80 ? 4.412 1.886 -6.330 1.00 92.25 80 GLY A C 1
ATOM 654 O O . GLY A 1 80 ? 3.812 1.756 -5.269 1.00 92.25 80 GLY A O 1
ATOM 655 N N . PHE A 1 81 ? 4.422 3.051 -6.989 1.00 92.75 81 PHE A N 1
ATOM 656 C CA . PHE A 1 81 ? 3.701 4.234 -6.497 1.00 92.75 81 PHE A CA 1
ATOM 657 C C . PHE A 1 81 ? 2.197 3.989 -6.393 1.00 92.75 81 PHE A C 1
ATOM 659 O O . PHE A 1 81 ? 1.597 4.291 -5.360 1.00 92.75 81 PHE A O 1
ATOM 666 N N . THR A 1 82 ? 1.607 3.382 -7.425 1.00 94.62 82 THR A N 1
ATOM 667 C CA . THR A 1 82 ? 0.183 3.014 -7.425 1.00 94.62 82 THR A CA 1
ATOM 668 C C . THR A 1 82 ? -0.133 2.074 -6.260 1.00 94.62 82 THR A C 1
ATOM 670 O O . THR A 1 82 ? -1.115 2.262 -5.539 1.00 94.62 82 THR A O 1
ATOM 673 N N . LYS A 1 83 ? 0.736 1.086 -6.016 1.00 95.06 83 LYS A N 1
ATOM 674 C CA . LYS A 1 83 ? 0.562 0.151 -4.904 1.00 95.06 83 LYS A CA 1
ATOM 675 C C . LYS A 1 83 ? 0.728 0.822 -3.539 1.00 95.06 83 LYS A C 1
ATOM 677 O O . LYS A 1 83 ? -0.073 0.574 -2.641 1.00 95.06 83 LYS A O 1
ATOM 682 N N . CYS A 1 84 ? 1.704 1.713 -3.380 1.00 96.31 84 CYS A N 1
ATOM 683 C CA . CYS A 1 84 ? 1.872 2.512 -2.167 1.00 96.31 84 CYS A CA 1
ATOM 684 C C . CYS A 1 84 ? 0.619 3.344 -1.863 1.00 96.31 84 CYS A C 1
ATOM 686 O O . CYS A 1 84 ? 0.173 3.385 -0.717 1.00 96.31 84 CYS A O 1
ATOM 688 N N . GLU A 1 85 ? 0.011 3.968 -2.875 1.00 96.31 85 GLU A N 1
ATOM 689 C CA . GLU A 1 85 ? -1.230 4.727 -2.707 1.00 96.31 85 GLU A CA 1
ATOM 690 C C . GLU A 1 85 ? -2.393 3.833 -2.242 1.00 96.31 85 GLU A C 1
ATOM 692 O O . GLU A 1 85 ? -3.116 4.185 -1.303 1.00 96.31 85 GLU A O 1
ATOM 697 N N . GLU A 1 86 ? -2.542 2.644 -2.832 1.00 97.06 86 GLU A N 1
ATOM 698 C CA . GLU A 1 86 ? -3.523 1.642 -2.402 1.00 9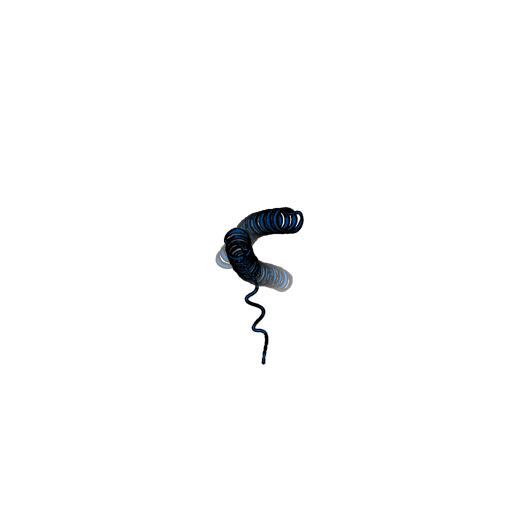7.06 86 GLU A CA 1
ATOM 699 C C . GLU A 1 86 ? -3.335 1.269 -0.920 1.00 97.06 86 GLU A C 1
ATOM 701 O O . GLU A 1 86 ? -4.294 1.299 -0.138 1.00 97.06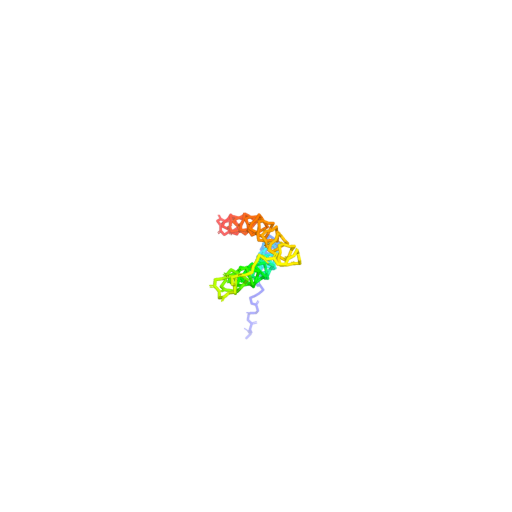 86 GLU A O 1
ATOM 706 N N . LEU A 1 87 ? -2.100 0.968 -0.507 1.00 97.31 87 LEU A N 1
ATOM 707 C CA . LEU A 1 87 ? -1.764 0.586 0.868 1.00 97.31 87 LEU A CA 1
ATOM 708 C C . LEU A 1 87 ? -2.018 1.722 1.861 1.00 97.31 87 LEU A C 1
ATOM 710 O O . LEU A 1 87 ? -2.626 1.501 2.911 1.00 97.31 87 LEU A O 1
ATOM 714 N N . ILE A 1 88 ? -1.645 2.955 1.512 1.00 96.69 88 ILE A N 1
ATOM 715 C CA . ILE A 1 88 ? -1.934 4.148 2.317 1.00 96.69 88 ILE A CA 1
ATOM 716 C C . ILE A 1 88 ? -3.447 4.329 2.484 1.00 96.69 88 ILE A C 1
ATOM 718 O O . ILE A 1 88 ? -3.926 4.620 3.584 1.00 96.69 88 ILE A O 1
ATOM 722 N N . ASN A 1 89 ? -4.229 4.128 1.422 1.00 97.69 89 ASN A N 1
ATOM 723 C CA . ASN A 1 89 ? -5.684 4.229 1.487 1.00 97.69 89 ASN A CA 1
ATOM 724 C C . ASN A 1 89 ? -6.303 3.136 2.369 1.00 97.69 89 ASN A C 1
ATOM 726 O O . ASN A 1 89 ? -7.228 3.419 3.137 1.00 97.69 89 ASN A O 1
ATOM 730 N N . ARG A 1 90 ? -5.773 1.909 2.337 1.00 97.12 90 ARG A N 1
ATOM 731 C CA . ARG A 1 90 ? -6.177 0.833 3.258 1.00 97.12 90 ARG A CA 1
ATOM 732 C C . ARG A 1 90 ? -5.823 1.165 4.712 1.00 97.12 90 ARG A C 1
ATOM 734 O O . ARG A 1 90 ? -6.683 1.048 5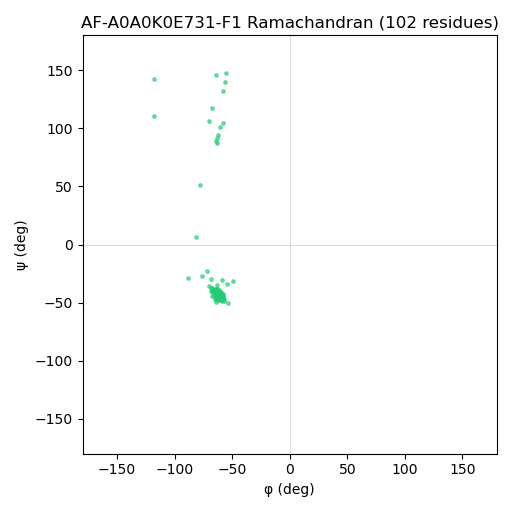.582 1.00 97.12 90 ARG A O 1
ATOM 741 N N . LEU A 1 91 ? -4.624 1.686 4.973 1.00 97.06 91 LEU A N 1
ATOM 742 C CA . LEU A 1 91 ? -4.209 2.140 6.307 1.00 97.06 91 LEU A CA 1
ATOM 743 C C . LEU A 1 91 ? -5.121 3.247 6.854 1.00 97.06 91 LEU A C 1
ATOM 745 O O . LEU A 1 91 ? -5.540 3.187 8.012 1.00 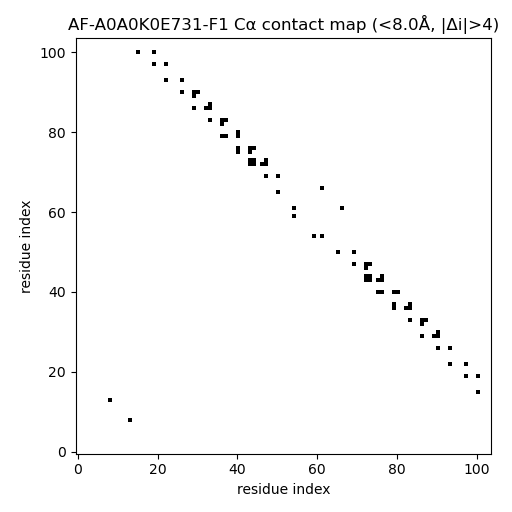97.06 91 LEU A O 1
ATOM 749 N N . LYS A 1 92 ? -5.501 4.226 6.022 1.00 95.50 92 LYS A N 1
ATOM 750 C CA . LYS A 1 92 ? -6.467 5.272 6.401 1.00 95.50 92 LYS A CA 1
ATOM 751 C C . LYS A 1 92 ? -7.815 4.678 6.820 1.00 95.50 92 LYS A C 1
ATOM 753 O O . LYS A 1 92 ? -8.372 5.110 7.829 1.00 95.50 92 LYS A O 1
ATOM 758 N N . LYS A 1 93 ? -8.323 3.671 6.095 1.00 95.19 93 LYS A N 1
ATOM 759 C CA . LYS A 1 93 ? -9.572 2.974 6.455 1.00 95.19 93 LYS A CA 1
ATOM 760 C C . LYS A 1 93 ? -9.462 2.291 7.818 1.00 95.19 93 LYS A C 1
ATOM 762 O O . LYS A 1 93 ? -10.353 2.471 8.642 1.00 95.19 93 LYS A O 1
ATOM 767 N N . ILE A 1 94 ?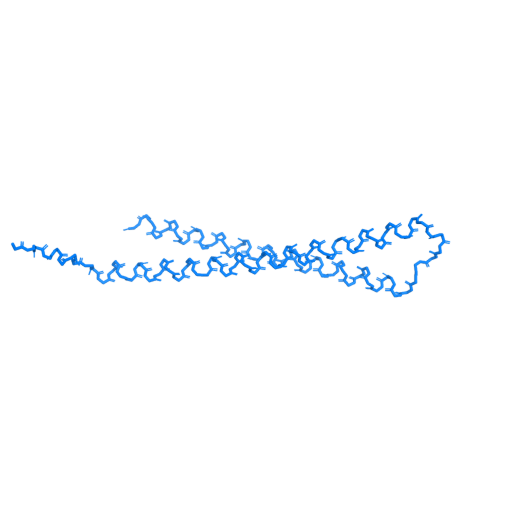 -8.353 1.603 8.101 1.00 93.69 94 ILE A N 1
ATOM 768 C CA . ILE A 1 94 ? -8.126 0.983 9.418 1.00 93.69 94 ILE A CA 1
ATOM 769 C C . ILE A 1 94 ? -8.111 2.037 10.529 1.00 93.69 94 ILE A C 1
ATOM 771 O O . ILE A 1 94 ? -8.752 1.846 11.560 1.00 93.69 94 ILE A O 1
ATOM 775 N N . ILE A 1 95 ? -7.443 3.176 10.325 1.00 91.75 95 ILE A N 1
ATOM 776 C CA . ILE A 1 95 ? -7.420 4.268 11.313 1.00 91.75 95 ILE A CA 1
ATOM 777 C C . ILE A 1 95 ? -8.839 4.781 11.604 1.00 91.75 95 ILE A C 1
ATOM 779 O O . ILE A 1 95 ? -9.167 5.041 12.763 1.00 91.75 95 ILE 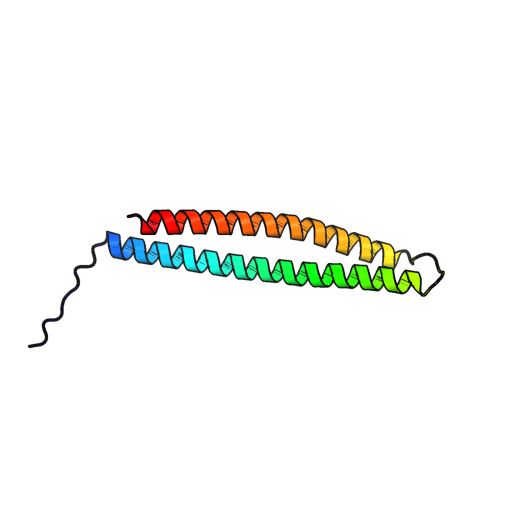A O 1
ATOM 783 N N . ILE A 1 96 ? -9.689 4.911 10.582 1.00 92.62 96 ILE A N 1
ATOM 784 C CA . ILE A 1 96 ? -11.099 5.295 10.753 1.00 92.62 96 ILE A CA 1
ATOM 785 C C . ILE A 1 96 ? -11.854 4.226 11.557 1.00 92.62 96 ILE A C 1
ATOM 787 O O . ILE A 1 96 ? -12.525 4.570 12.530 1.00 92.62 96 ILE A O 1
ATOM 791 N N . CYS A 1 97 ? -11.694 2.941 11.226 1.00 90.69 97 CYS A N 1
ATOM 792 C CA . CYS A 1 97 ? -12.305 1.839 11.978 1.00 90.69 97 CYS A CA 1
ATOM 793 C C . CYS A 1 97 ? -11.881 1.844 13.456 1.00 90.69 97 CYS A C 1
ATOM 795 O O . CYS A 1 97 ? -12.726 1.755 14.344 1.00 90.69 97 CYS A O 1
ATOM 797 N N . LEU A 1 98 ? -10.589 2.035 13.738 1.00 89.69 98 LEU A N 1
ATOM 798 C CA . LEU A 1 98 ? -10.062 2.115 15.103 1.00 89.69 98 LEU A CA 1
ATOM 799 C C . LEU A 1 98 ? -10.629 3.310 15.882 1.00 89.69 98 LEU A C 1
ATOM 801 O O . LEU A 1 98 ? -10.909 3.185 17.074 1.00 89.69 98 LEU A O 1
ATOM 805 N N . LYS A 1 99 ? -10.819 4.466 15.232 1.00 88.44 99 LYS A N 1
ATOM 806 C CA . LYS A 1 99 ? -11.472 5.629 15.856 1.00 88.44 99 LYS A CA 1
ATOM 807 C C . LYS A 1 99 ? -12.935 5.335 16.192 1.00 88.44 99 LYS A C 1
ATOM 809 O O . LYS A 1 99 ? -13.365 5.632 17.303 1.00 88.44 99 LYS A O 1
ATOM 814 N N . ASN A 1 100 ? -13.667 4.697 15.279 1.00 86.56 100 ASN A N 1
ATOM 815 C CA . ASN A 1 100 ? -15.064 4.324 15.502 1.00 86.56 100 ASN A CA 1
ATOM 816 C C . ASN A 1 100 ? -15.214 3.327 16.658 1.00 86.56 100 ASN A C 1
ATOM 818 O O . ASN A 1 100 ? -16.133 3.466 17.457 1.00 86.56 100 ASN A O 1
ATOM 822 N N . LEU A 1 101 ? -14.286 2.376 16.803 1.00 82.81 101 LEU A N 1
ATOM 823 C CA . LEU A 1 101 ? -14.294 1.424 17.919 1.00 82.81 101 LEU A CA 1
ATOM 824 C C . LEU A 1 101 ? -13.987 2.066 19.279 1.00 82.81 101 LEU A C 1
ATOM 826 O O . LEU A 1 101 ? -14.478 1.577 20.292 1.00 82.81 101 LEU A O 1
ATOM 830 N N . LYS A 1 102 ? -13.188 3.143 19.321 1.00 75.38 102 LYS A N 1
ATOM 831 C CA . LYS A 1 102 ? -12.865 3.868 20.565 1.00 75.38 102 LYS A CA 1
ATOM 832 C C . LYS A 1 102 ? -14.000 4.761 21.070 1.00 75.38 102 LYS A C 1
ATOM 834 O O . LYS A 1 102 ? -14.071 5.001 22.268 1.00 75.38 102 LYS A O 1
ATOM 839 N N . ASN A 1 103 ? -14.866 5.245 20.180 1.00 72.88 103 ASN A N 1
ATOM 840 C CA . ASN A 1 103 ? -16.007 6.100 20.535 1.00 72.88 103 ASN A CA 1
ATOM 841 C C . ASN A 1 103 ? -17.235 5.310 21.051 1.00 72.88 103 ASN A C 1
ATOM 843 O O . ASN A 1 103 ? -18.289 5.907 21.257 1.00 72.88 103 ASN A O 1
ATOM 847 N N . TYR A 1 104 ? -17.108 3.992 21.246 1.00 54.78 104 TYR A N 1
ATOM 848 C CA . TYR A 1 104 ? -18.150 3.058 21.700 1.00 54.78 104 TYR A CA 1
ATOM 849 C C . TYR A 1 104 ? -17.792 2.399 23.028 1.00 54.78 104 TYR A C 1
ATOM 851 O O . TYR A 1 104 ? -18.734 1.977 23.732 1.00 54.78 104 TYR A O 1
#

Sequence (104 aa):
MALSKVYKTSPNFVKKIKELILLEKERQSLINELDIYLIGLKDSMRHVVELEAEKMRVCWPPLLEERGYKDINITFALSGFTKCEELINRLKKIIICLKNLKNY

Organism: Strongyloides stercoralis (NCBI:txid6248)